Protein AF-A0A6G1SKR4-F1 (afdb_monomer)

Solvent-accessible surface area (backbone atoms only — not comparable to full-atom values): 5743 Å² total; per-residue (Å²): 99,48,57,57,45,53,41,77,58,96,70,36,68,39,66,51,33,32,44,69,48,50,49,54,34,37,78,68,71,41,38,45,83,70,52,74,82,45,80,43,76,30,70,92,62,20,28,44,36,30,32,27,35,30,46,77,93,18,70,34,86,69,46,60,29,48,42,80,46,53,73,67,55,56,52,50,50,52,52,50,32,53,74,76,29,65,102,38,78,29,76,48,70,44,87,89,42,76,51,71,49,120

Nearest PDB structures (foldseek):
  9ftw-assembly1_A  TM=9.542E-01  e=2.934E-08  Homo sapiens
  2c1w-assembly3_C  TM=7.463E-01  e=2.047E-05  Xenopus laevis
  2c1w-assembly2_B  TM=7.516E-01  e=5.704E-05  Xenopus laevis
  7dtr-assembly1_A-2  TM=3.905E-01  e=2.267E+00  Pseudomonas aeruginosa
  7elm-assembly1_U  TM=3.165E-01  e=2.689E+00  Pseudomonas aeruginosa

Foldseek 3Di:
DQACAWDQDPLAIGHNQEVVVVVVQVVVVQKAWPAWDDWAQQDQQAIWTWGWIGGNNRTDGTDIYGDNHDPVRVVVVVVCCCVVPPVDWAWDAGNNDIDTDD

InterPro domains:
  IPR018998 EndoU ribonuclease, C-terminal [PF09412] (1-102)
  IPR018998 EndoU ribonuclease, C-terminal [PS51959] (1-102)
  IPR018998 EndoU ri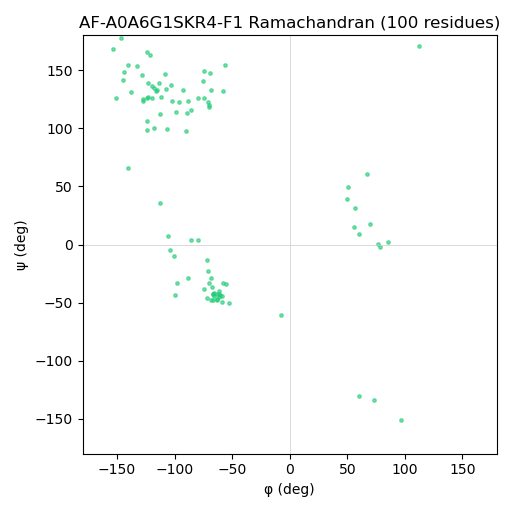bonuclease, C-terminal [cd21159] (1-102)
  IPR037227 Endoribonuclease EndoU-like [SSF142877] (1-102)
  IPR039787 Poly(U)-specific endoribonucle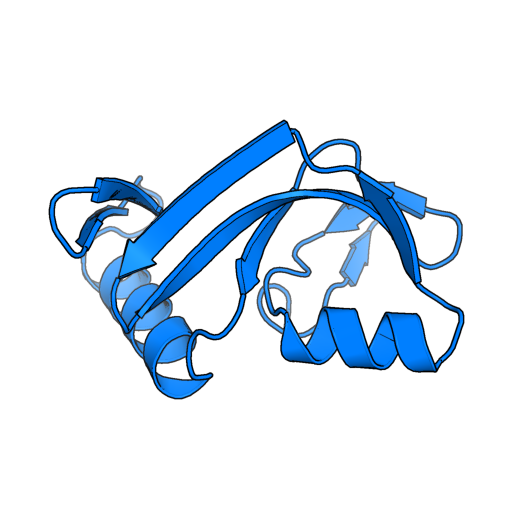ase [PTHR12439] (1-101)

Mean predicted aligned error: 4.23 Å

Structure (mmCIF, N/CA/C/O backbone):
data_AF-A0A6G1SKR4-F1
#
_entry.id   AF-A0A6G1SKR4-F1
#
loop_
_atom_site.group_PDB
_atom_site.id
_atom_site.type_symbol
_atom_site.label_atom_id
_atom_site.label_alt_id
_atom_site.label_comp_id
_atom_site.label_asym_id
_atom_site.label_entity_id
_atom_site.label_seq_id
_atom_site.pdbx_PDB_ins_code
_atom_site.Cartn_x
_atom_site.Cartn_y
_atom_site.Cartn_z
_atom_site.occupancy
_atom_site.B_iso_or_equiv
_atom_site.auth_seq_id
_atom_site.auth_comp_id
_atom_site.auth_asym_id
_atom_site.auth_atom_id
_atom_site.pdbx_PDB_model_num
ATOM 1 N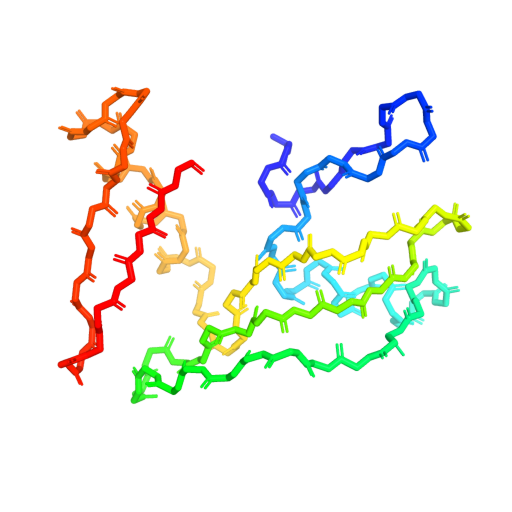 N . GLU A 1 1 ? -9.627 -7.920 -9.899 1.00 58.09 1 GLU A N 1
ATOM 2 C CA . GLU A 1 1 ? -8.217 -7.969 -10.328 1.00 58.09 1 GLU A CA 1
ATOM 3 C C . GLU A 1 1 ? -7.470 -6.770 -9.764 1.00 58.09 1 GLU A C 1
ATOM 5 O O . GLU A 1 1 ? -6.839 -6.953 -8.733 1.00 58.09 1 GLU A O 1
ATOM 10 N N . HIS A 1 2 ? -7.725 -5.565 -10.280 1.00 63.56 2 HIS A N 1
ATOM 11 C CA . HIS A 1 2 ? -7.345 -4.237 -9.768 1.00 63.56 2 HIS A CA 1
ATOM 12 C C . HIS A 1 2 ? -6.694 -4.123 -8.367 1.00 63.56 2 HIS A C 1
ATOM 14 O O . HIS A 1 2 ? -5.581 -3.621 -8.252 1.00 63.56 2 HIS A O 1
ATOM 20 N N . VAL A 1 3 ? -7.364 -4.546 -7.284 1.00 67.81 3 VAL A N 1
ATOM 21 C CA . VAL A 1 3 ? -6.853 -4.369 -5.907 1.00 67.81 3 VAL A CA 1
ATOM 22 C C . VAL A 1 3 ? -5.666 -5.295 -5.594 1.00 67.81 3 VAL A C 1
ATOM 24 O O . VAL A 1 3 ? -4.651 -4.842 -5.060 1.00 67.81 3 VAL A O 1
ATOM 27 N N . PHE A 1 4 ? -5.773 -6.578 -5.952 1.00 65.56 4 PHE A N 1
ATOM 28 C CA . PHE A 1 4 ? -4.807 -7.620 -5.576 1.00 65.56 4 PHE A CA 1
ATOM 29 C C . PHE A 1 4 ? -3.780 -7.922 -6.669 1.00 65.56 4 PHE A C 1
ATOM 31 O O . PHE A 1 4 ? -2.634 -8.234 -6.365 1.00 65.56 4 PHE A O 1
ATOM 38 N N . LEU A 1 5 ? -4.187 -7.812 -7.930 1.00 67.75 5 LEU A N 1
ATOM 39 C CA . LEU A 1 5 ? -3.363 -8.019 -9.113 1.00 67.75 5 LEU A CA 1
ATOM 40 C C . LEU A 1 5 ? -3.351 -6.669 -9.828 1.00 67.75 5 LEU A C 1
ATOM 42 O O . LEU A 1 5 ? -4.353 -6.266 -10.416 1.00 67.75 5 LEU A O 1
ATOM 46 N N . GLY A 1 6 ? -2.271 -5.907 -9.643 1.00 72.50 6 GLY A N 1
ATOM 47 C CA . GLY A 1 6 ? -2.141 -4.578 -10.239 1.00 72.50 6 GLY A CA 1
ATOM 48 C C . GLY A 1 6 ? -2.302 -4.616 -11.761 1.00 72.50 6 GLY A C 1
ATOM 49 O O . GLY A 1 6 ? -2.022 -5.626 -12.399 1.00 72.50 6 GLY A O 1
ATOM 50 N N . GLU A 1 7 ? -2.728 -3.504 -12.353 1.00 81.75 7 GLU A N 1
ATOM 51 C CA . GLU A 1 7 ? -2.943 -3.373 -13.797 1.00 81.75 7 GLU A CA 1
ATOM 52 C C . GLU A 1 7 ? -2.108 -2.213 -14.348 1.00 81.75 7 GLU A C 1
ATOM 54 O O . GLU A 1 7 ? -2.062 -1.141 -13.748 1.00 81.75 7 GLU A O 1
ATOM 59 N N . LEU A 1 8 ? -1.493 -2.378 -15.521 1.00 77.81 8 LEU A N 1
ATOM 60 C CA . LEU A 1 8 ? -0.915 -1.257 -16.266 1.00 77.81 8 LEU A CA 1
ATOM 61 C C . LEU A 1 8 ? -1.977 -0.673 -17.198 1.00 77.81 8 LEU A C 1
ATOM 63 O O . LEU A 1 8 ? -2.390 -1.309 -18.167 1.00 77.81 8 LEU A O 1
ATOM 67 N N . LYS A 1 9 ? -2.409 0.561 -16.936 1.00 76.81 9 LYS A N 1
ATOM 68 C CA . LYS A 1 9 ? -3.326 1.299 -17.813 1.00 76.81 9 LYS A CA 1
ATOM 69 C C . LYS A 1 9 ? -2.586 2.473 -18.425 1.00 76.81 9 LYS A C 1
ATOM 71 O O . LYS A 1 9 ? -2.234 3.412 -17.729 1.00 76.81 9 LYS A O 1
ATOM 76 N N . ARG A 1 10 ? -2.367 2.422 -19.745 1.00 78.12 10 ARG A N 1
ATOM 77 C CA . ARG A 1 10 ? -1.688 3.484 -20.520 1.00 78.12 10 ARG A CA 1
ATOM 78 C C . ARG A 1 10 ? -0.280 3.831 -20.006 1.00 78.12 10 ARG A C 1
ATOM 80 O O . ARG A 1 10 ? 0.152 4.968 -20.133 1.00 78.12 10 ARG A O 1
ATOM 87 N N . GLY A 1 11 ? 0.426 2.846 -19.450 1.00 75.75 11 GLY A N 1
ATOM 88 C CA . GLY A 1 11 ? 1.757 3.045 -18.876 1.00 75.75 11 GLY A CA 1
ATOM 89 C C . GLY A 1 11 ? 1.755 3.525 -17.425 1.00 75.75 11 GLY A C 1
ATOM 90 O O . GLY A 1 11 ? 2.838 3.689 -16.878 1.00 75.75 11 GLY A O 1
ATOM 91 N N . ASP A 1 12 ? 0.587 3.681 -16.790 1.00 78.00 12 ASP A N 1
ATOM 92 C CA . ASP A 1 12 ? 0.457 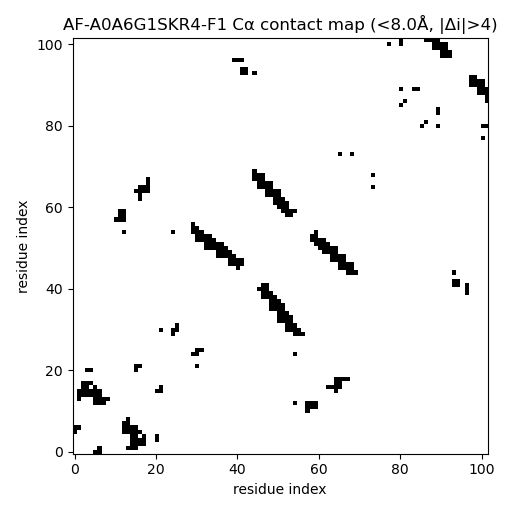3.966 -15.360 1.00 78.00 12 ASP A CA 1
ATOM 93 C C . ASP A 1 12 ? 0.043 2.715 -14.578 1.00 78.00 12 ASP A C 1
ATOM 95 O O . ASP A 1 12 ? -0.876 1.984 -14.964 1.00 78.00 12 ASP A O 1
ATOM 99 N N . VAL A 1 13 ? 0.680 2.502 -13.426 1.00 80.88 13 VAL A N 1
ATOM 100 C CA . VAL A 1 13 ? 0.291 1.452 -12.478 1.00 80.88 13 VAL A CA 1
ATOM 101 C C . VAL A 1 13 ? -1.039 1.813 -11.806 1.00 80.88 13 VAL A C 1
ATOM 103 O O . VAL A 1 13 ? -1.159 2.820 -11.099 1.00 80.88 13 VAL A O 1
ATOM 106 N N . SER A 1 14 ? -2.039 0.959 -11.973 1.00 80.00 14 SER A N 1
ATOM 107 C CA . SER A 1 14 ? -3.382 1.053 -11.409 1.00 80.00 14 SER A CA 1
ATOM 108 C C . SER A 1 14 ? -3.585 -0.063 -10.380 1.00 80.00 14 SER A C 1
ATOM 110 O O . SER A 1 14 ? -3.343 -1.229 -10.684 1.00 80.00 14 SER A O 1
ATOM 112 N N . GLY A 1 15 ? -4.008 0.284 -9.162 1.00 82.31 15 GLY A N 1
ATOM 113 C CA . GLY A 1 15 ? -4.121 -0.680 -8.066 1.00 82.31 15 GLY A CA 1
ATOM 114 C C . GLY A 1 15 ? -2.767 -1.112 -7.484 1.00 82.31 15 GLY A C 1
ATOM 115 O O . GLY A 1 15 ? -1.905 -0.262 -7.247 1.00 82.31 15 GLY A O 1
ATOM 116 N N . LEU A 1 16 ? -2.580 -2.426 -7.288 1.00 84.56 16 LEU A N 1
ATOM 117 C CA . LEU A 1 16 ? -1.398 -3.048 -6.657 1.00 84.56 16 LEU A CA 1
ATOM 118 C C . LEU A 1 16 ? -1.278 -2.696 -5.162 1.00 84.56 16 LEU A C 1
ATOM 120 O O . LEU A 1 16 ? -0.311 -2.080 -4.719 1.00 84.56 16 LEU A O 1
ATOM 124 N N . HIS A 1 17 ? -2.281 -3.072 -4.371 1.00 88.94 17 HIS A N 1
ATOM 125 C CA . HIS A 1 17 ? -2.340 -2.766 -2.933 1.00 88.94 17 HIS A CA 1
ATOM 126 C C . HIS A 1 17 ? -2.021 -3.963 -2.027 1.00 88.94 17 HIS A C 1
ATOM 128 O O . HIS A 1 17 ? -1.927 -3.795 -0.814 1.00 88.94 17 HIS A O 1
ATOM 134 N N . SER A 1 18 ? -1.817 -5.149 -2.605 1.00 92.25 18 SER A N 1
ATOM 135 C CA . SER A 1 18 ? -1.469 -6.360 -1.862 1.00 92.25 18 SER A CA 1
ATOM 136 C C . SER A 1 18 ? 0.040 -6.491 -1.683 1.00 92.25 18 SER A C 1
ATOM 138 O O . SER A 1 18 ? 0.781 -6.559 -2.669 1.00 92.25 18 SER A O 1
ATOM 140 N N . TRP A 1 19 ? 0.509 -6.592 -0.437 1.00 93.06 19 TRP A N 1
ATOM 141 C CA . TRP A 1 19 ? 1.936 -6.793 -0.170 1.00 93.06 19 TRP A CA 1
ATOM 142 C C . TRP A 1 19 ? 2.457 -8.156 -0.608 1.00 93.06 19 TRP A C 1
ATOM 144 O O . TRP A 1 19 ? 3.628 -8.264 -0.954 1.00 93.06 19 TRP A O 1
ATOM 154 N N . LEU A 1 20 ? 1.612 -9.191 -0.623 1.00 93.31 20 LEU A N 1
ATOM 155 C CA . LEU A 1 20 ? 2.014 -10.509 -1.113 1.00 93.31 20 LEU A CA 1
ATOM 156 C C . LEU A 1 20 ? 2.316 -10.461 -2.608 1.00 93.31 20 LEU A C 1
ATOM 158 O O . LEU A 1 20 ? 3.329 -10.997 -3.056 1.00 93.31 20 LEU A O 1
ATOM 162 N N . TYR A 1 21 ? 1.456 -9.789 -3.377 1.00 92.56 21 TYR A N 1
ATOM 163 C CA . TYR A 1 21 ? 1.706 -9.592 -4.799 1.00 92.56 21 TYR A CA 1
ATOM 164 C C . TYR A 1 21 ? 2.916 -8.684 -5.024 1.00 92.56 21 TYR A C 1
ATOM 166 O O . TYR A 1 21 ? 3.774 -9.013 -5.835 1.00 92.56 21 TYR A O 1
ATOM 174 N N . TYR A 1 22 ? 3.040 -7.602 -4.249 1.00 94.44 22 TYR A N 1
ATOM 175 C CA . TYR A 1 22 ? 4.225 -6.744 -4.267 1.00 94.44 22 TYR A CA 1
ATOM 176 C C . TYR A 1 22 ? 5.517 -7.552 -4.059 1.00 94.44 22 TYR A C 1
ATOM 178 O O . TYR A 1 22 ? 6.434 -7.446 -4.869 1.00 94.44 22 TYR A O 1
ATOM 186 N N . ASN A 1 23 ? 5.567 -8.398 -3.022 1.00 94.88 23 ASN A N 1
ATOM 187 C CA . ASN A 1 23 ? 6.725 -9.239 -2.711 1.00 94.88 23 ASN A CA 1
ATOM 188 C C . ASN A 1 23 ? 7.051 -10.201 -3.859 1.00 94.88 23 ASN A C 1
ATOM 190 O O . ASN A 1 23 ? 8.201 -10.322 -4.262 1.00 94.88 23 ASN A O 1
ATOM 194 N N . ARG A 1 24 ? 6.035 -10.840 -4.445 1.00 94.88 24 ARG A N 1
ATOM 195 C CA . ARG A 1 24 ? 6.227 -11.736 -5.592 1.00 94.88 24 ARG A CA 1
ATOM 196 C C . ARG A 1 24 ? 6.812 -11.012 -6.810 1.00 94.88 24 ARG A C 1
ATOM 198 O O . ARG A 1 24 ? 7.633 -11.580 -7.527 1.00 94.88 24 ARG A O 1
ATOM 205 N N . GLU A 1 25 ? 6.369 -9.787 -7.080 1.00 95.12 25 GLU A N 1
ATOM 206 C CA . GLU A 1 25 ? 6.899 -8.981 -8.185 1.00 95.12 25 GLU A CA 1
ATOM 207 C C . GLU A 1 25 ? 8.334 -8.507 -7.917 1.00 95.12 25 GLU A C 1
ATOM 209 O O . GLU A 1 25 ? 9.135 -8.428 -8.850 1.00 95.12 25 GLU A O 1
ATOM 214 N N . GLU A 1 26 ? 8.675 -8.245 -6.654 1.00 95.12 26 GLU A N 1
ATOM 215 C CA . GLU A 1 26 ? 10.033 -7.913 -6.206 1.00 95.12 26 GLU A CA 1
ATOM 216 C C . GLU A 1 26 ? 10.980 -9.109 -6.328 1.00 95.12 26 GLU A C 1
ATOM 218 O O . GLU A 1 26 ? 12.030 -8.992 -6.956 1.00 95.12 26 GLU A O 1
ATOM 223 N N . GLU A 1 27 ? 10.569 -10.290 -5.862 1.00 96.56 27 GLU A N 1
ATOM 224 C CA . GLU A 1 27 ? 11.311 -11.548 -6.036 1.00 96.56 27 GLU A CA 1
ATOM 225 C C . GLU A 1 27 ? 11.557 -11.882 -7.513 1.00 96.56 27 GLU A C 1
ATOM 227 O O . GLU A 1 27 ? 12.585 -12.454 -7.873 1.00 96.56 27 GLU A O 1
ATOM 232 N N . ALA A 1 28 ? 10.625 -11.505 -8.388 1.00 96.50 28 ALA A N 1
ATOM 233 C CA 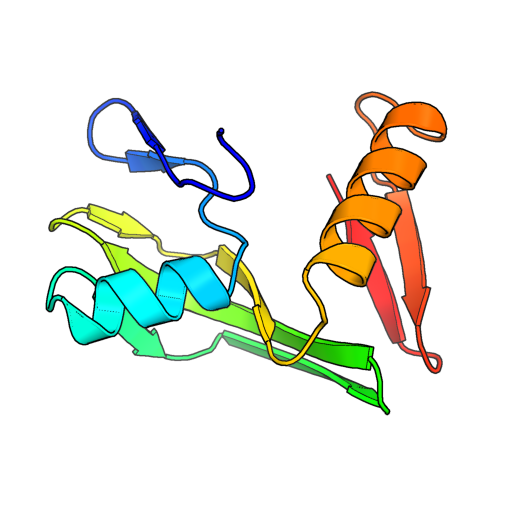. ALA A 1 28 ? 10.745 -11.715 -9.822 1.00 96.50 28 ALA A CA 1
ATOM 234 C C . ALA A 1 28 ? 11.524 -10.607 -10.558 1.00 96.50 28 ALA A C 1
ATOM 236 O O . ALA A 1 28 ? 11.599 -10.643 -11.789 1.00 96.50 28 ALA A O 1
ATOM 237 N N . GLY A 1 29 ? 12.072 -9.622 -9.838 1.00 96.31 29 GLY A N 1
ATOM 238 C CA . GLY A 1 29 ? 12.866 -8.524 -10.395 1.00 96.31 29 GLY A CA 1
ATOM 239 C C . GLY A 1 29 ? 12.065 -7.513 -11.219 1.00 96.31 29 GLY A C 1
ATOM 240 O O . GLY A 1 29 ? 12.646 -6.785 -12.018 1.00 96.31 29 GLY A O 1
ATOM 241 N N . ARG A 1 30 ? 10.735 -7.481 -11.067 1.00 95.62 30 ARG A N 1
ATOM 242 C CA . ARG A 1 30 ? 9.832 -6.567 -11.794 1.00 95.62 30 ARG A CA 1
ATOM 243 C C . ARG A 1 30 ? 9.393 -5.363 -10.968 1.00 95.62 30 ARG A C 1
ATOM 245 O O . ARG A 1 30 ? 8.762 -4.461 -11.516 1.00 95.62 30 ARG A O 1
ATOM 252 N N . MET A 1 31 ? 9.685 -5.373 -9.672 1.00 95.50 31 MET A N 1
ATOM 253 C CA . MET A 1 31 ? 9.382 -4.305 -8.727 1.00 95.50 31 MET A CA 1
ATOM 254 C C . MET A 1 31 ? 10.683 -3.702 -8.199 1.00 95.50 31 MET A C 1
ATOM 256 O O . MET A 1 31 ? 11.577 -4.426 -7.769 1.00 95.50 31 MET A O 1
ATOM 260 N N . ASP A 1 32 ? 10.762 -2.378 -8.191 1.00 96.00 32 ASP A N 1
ATOM 261 C CA . ASP A 1 32 ? 11.890 -1.614 -7.669 1.00 96.00 32 ASP A CA 1
ATOM 262 C C . ASP A 1 32 ? 11.387 -0.631 -6.605 1.00 96.00 32 ASP A C 1
ATOM 264 O O . ASP A 1 32 ? 10.730 0.380 -6.890 1.00 96.00 32 ASP A O 1
ATOM 268 N N . TYR A 1 33 ? 11.671 -0.956 -5.346 1.00 95.44 33 TYR A N 1
ATOM 269 C CA . TYR A 1 33 ? 11.290 -0.153 -4.194 1.00 95.44 33 TYR A CA 1
ATOM 270 C C . TYR A 1 33 ? 12.106 1.144 -4.102 1.00 95.44 33 TYR A C 1
ATOM 272 O O . TYR A 1 33 ? 13.325 1.139 -3.941 1.00 95.44 33 TYR A O 1
ATOM 280 N N . LYS A 1 34 ? 11.417 2.292 -4.092 1.00 96.00 34 LYS A N 1
ATOM 281 C CA . LYS A 1 34 ? 12.037 3.630 -4.041 1.00 96.00 34 LYS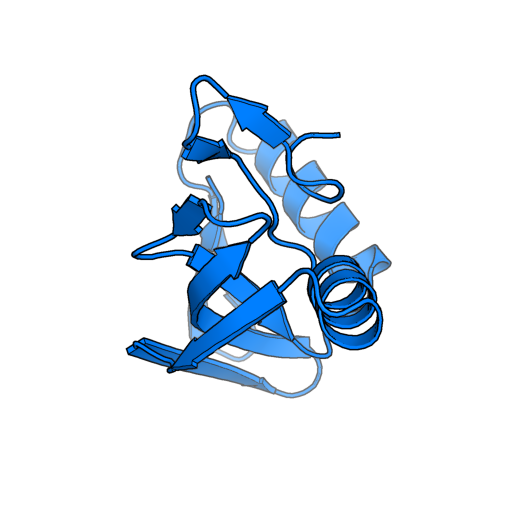 A CA 1
ATOM 282 C C . LYS A 1 34 ? 11.924 4.322 -2.679 1.00 96.00 34 LYS A C 1
ATOM 284 O O . LYS A 1 34 ? 12.273 5.498 -2.563 1.00 96.00 34 LYS A O 1
ATOM 289 N N . GLY A 1 35 ? 11.433 3.633 -1.649 1.00 95.06 35 GLY A N 1
ATOM 290 C CA . GLY A 1 35 ? 11.304 4.173 -0.292 1.00 95.06 35 GLY A CA 1
ATOM 291 C C . GLY A 1 35 ? 9.863 4.378 0.185 1.00 95.06 35 GLY A C 1
ATOM 292 O O . GLY A 1 35 ? 8.895 4.302 -0.577 1.00 95.06 35 GLY A O 1
ATOM 293 N N . TRP A 1 36 ? 9.719 4.680 1.479 1.00 94.94 36 TRP A N 1
ATOM 294 C CA . TRP A 1 36 ? 8.436 4.942 2.132 1.00 94.94 36 TRP A CA 1
ATOM 295 C C . TRP A 1 36 ? 8.267 6.428 2.471 1.00 94.94 36 TRP A C 1
ATOM 297 O O . TRP A 1 36 ? 9.220 7.139 2.777 1.00 94.94 36 TRP A O 1
ATOM 307 N N . ILE A 1 37 ? 7.024 6.899 2.398 1.00 96.19 37 ILE A N 1
ATOM 308 C CA . ILE A 1 37 ? 6.600 8.268 2.721 1.00 96.19 37 ILE A CA 1
ATOM 309 C C . ILE A 1 37 ? 5.995 8.316 4.123 1.00 96.19 37 ILE A C 1
ATOM 311 O O . ILE A 1 37 ? 6.228 9.253 4.881 1.00 96.19 37 ILE A O 1
ATOM 315 N N . LYS A 1 38 ? 5.159 7.327 4.457 1.00 95.38 38 LYS A N 1
ATOM 316 C CA . LYS A 1 38 ? 4.479 7.242 5.751 1.00 95.38 38 LYS A CA 1
ATOM 317 C C . LYS A 1 38 ? 4.347 5.787 6.180 1.00 95.38 38 LYS A C 1
ATOM 319 O O . LYS A 1 38 ? 4.059 4.927 5.353 1.00 95.38 38 LYS A O 1
ATOM 324 N N . LYS A 1 39 ? 4.521 5.539 7.476 1.00 95.31 39 LYS A N 1
ATOM 325 C CA . LYS A 1 39 ? 4.348 4.237 8.118 1.00 95.31 39 LYS A CA 1
ATOM 326 C C . LYS A 1 39 ? 3.343 4.372 9.254 1.00 95.31 39 LYS A C 1
ATOM 328 O O . LYS A 1 39 ? 3.509 5.237 10.110 1.00 95.31 39 LYS A O 1
ATOM 333 N N . LEU A 1 40 ? 2.304 3.545 9.240 1.00 95.25 40 LEU A N 1
ATOM 334 C CA . LEU A 1 40 ? 1.255 3.509 10.256 1.00 95.25 40 LEU A CA 1
ATOM 335 C C . LEU A 1 40 ? 1.161 2.088 10.831 1.00 95.25 40 LEU A C 1
ATOM 337 O O . LEU A 1 40 ? 0.567 1.222 10.189 1.00 95.25 40 LEU A O 1
ATOM 341 N N . PRO A 1 41 ? 1.778 1.813 11.993 1.00 95.25 41 PRO A N 1
ATOM 342 C CA . PRO A 1 41 ? 1.653 0.512 12.642 1.00 95.25 41 PRO A CA 1
ATOM 343 C C . PRO A 1 41 ? 0.223 0.316 13.156 1.00 95.25 41 PRO A C 1
ATOM 345 O O . PRO A 1 41 ? -0.321 1.203 13.807 1.00 95.25 41 PRO A O 1
ATOM 348 N N . LEU A 1 42 ? -0.372 -0.844 12.880 1.00 93.81 42 LEU A N 1
ATOM 349 C CA . LEU A 1 42 ? -1.739 -1.209 13.267 1.00 93.81 42 LEU A CA 1
ATOM 350 C C . LEU A 1 42 ? -1.731 -2.347 14.299 1.00 93.81 42 LEU A C 1
ATOM 352 O O . LEU A 1 42 ? -2.580 -3.230 14.261 1.00 93.81 42 LEU A O 1
ATOM 356 N N . GLY A 1 43 ? -0.742 -2.361 15.197 1.00 90.44 43 GLY A N 1
ATOM 357 C CA . GLY A 1 43 ? -0.576 -3.432 16.182 1.00 90.44 43 GLY A CA 1
ATOM 358 C C . GLY A 1 43 ? -0.375 -4.800 15.524 1.00 90.44 43 GLY A C 1
ATOM 359 O O . GLY A 1 43 ? 0.441 -4.946 14.615 1.00 90.44 43 GLY A O 1
ATOM 360 N N . GLU A 1 44 ? -1.139 -5.792 15.977 1.00 88.25 44 GLU A N 1
ATOM 361 C CA . GLU A 1 44 ? -1.090 -7.169 15.461 1.00 88.25 44 GLU A CA 1
ATOM 362 C C . GLU A 1 44 ? -1.703 -7.308 14.059 1.00 88.25 44 GLU A C 1
ATOM 364 O O . GLU A 1 44 ? -1.465 -8.297 13.376 1.00 88.25 44 GLU A O 1
ATOM 369 N N . SER A 1 45 ? -2.438 -6.294 13.588 1.00 88.81 45 SER A N 1
ATOM 370 C CA . SER A 1 45 ? -3.065 -6.285 12.257 1.00 88.81 45 SER A CA 1
ATOM 371 C C . SER A 1 45 ? -2.089 -5.928 11.122 1.00 88.81 45 SER A C 1
ATOM 373 O O . SER A 1 45 ? -2.498 -5.779 9.971 1.00 88.81 45 SER A O 1
ATOM 375 N N . GLY A 1 46 ? -0.802 -5.745 11.432 1.00 93.94 46 GLY A N 1
ATOM 376 C CA . GLY A 1 46 ? 0.240 -5.382 10.474 1.00 93.94 46 GLY A CA 1
ATOM 377 C C . GLY A 1 46 ? 0.533 -3.880 10.440 1.00 93.94 46 GLY A C 1
ATOM 378 O O . GLY A 1 46 ? 0.447 -3.168 11.440 1.00 93.94 46 GLY A O 1
ATOM 379 N N . THR A 1 47 ? 0.967 -3.376 9.288 1.00 95.50 47 THR A N 1
ATOM 380 C CA . THR A 1 47 ? 1.358 -1.971 9.100 1.00 95.50 47 THR A CA 1
ATOM 381 C C . THR A 1 47 ? 0.825 -1.442 7.780 1.00 95.50 47 THR A C 1
ATOM 383 O O . THR A 1 47 ? 1.061 -2.040 6.739 1.00 95.50 47 THR A O 1
ATOM 386 N N . LEU A 1 48 ? 0.189 -0.274 7.787 1.00 95.38 48 LEU A N 1
ATOM 387 C CA . LEU A 1 48 ? -0.160 0.437 6.562 1.00 95.38 48 LEU A CA 1
ATOM 388 C C . LEU A 1 48 ? 1.029 1.304 6.119 1.00 95.38 48 LEU A C 1
ATOM 390 O O . LEU A 1 48 ? 1.440 2.235 6.824 1.00 95.38 48 LEU A O 1
ATOM 394 N N . LEU A 1 49 ? 1.601 0.994 4.957 1.00 95.88 49 LEU A N 1
ATOM 395 C CA . LEU A 1 49 ? 2.719 1.729 4.370 1.00 95.88 49 LEU A CA 1
ATOM 396 C C . LEU A 1 49 ? 2.260 2.551 3.178 1.00 95.88 49 LEU A C 1
ATOM 398 O O . LEU A 1 49 ? 1.598 2.046 2.280 1.00 95.88 49 LEU A O 1
ATOM 402 N N . LYS A 1 50 ? 2.693 3.811 3.144 1.00 95.62 50 LYS A N 1
ATOM 403 C CA . LYS A 1 50 ? 2.639 4.661 1.960 1.00 95.62 50 LYS A CA 1
ATOM 404 C C . LYS A 1 50 ? 4.016 4.650 1.309 1.00 95.62 50 LYS A C 1
ATOM 406 O O . LYS A 1 50 ? 4.961 5.155 1.914 1.00 95.62 50 LYS A O 1
ATOM 411 N N . VAL A 1 51 ? 4.136 4.096 0.112 1.00 95.69 51 VAL A N 1
ATOM 412 C CA . VAL A 1 51 ? 5.413 3.819 -0.562 1.00 95.69 51 VAL A CA 1
ATOM 413 C C . VAL A 1 51 ? 5.502 4.461 -1.940 1.00 95.69 51 VAL A C 1
ATOM 415 O O . VAL A 1 51 ? 4.499 4.909 -2.506 1.00 95.69 51 VAL A O 1
ATOM 418 N N . ARG A 1 52 ? 6.725 4.493 -2.466 1.00 95.75 52 ARG A N 1
ATOM 419 C CA . ARG A 1 52 ? 7.052 4.801 -3.857 1.00 95.75 52 ARG A CA 1
ATOM 420 C C . ARG A 1 52 ? 7.765 3.602 -4.459 1.00 95.75 52 ARG A C 1
ATOM 422 O O . ARG A 1 52 ? 8.653 3.046 -3.815 1.00 95.75 52 ARG A O 1
ATOM 429 N N . PHE A 1 53 ? 7.408 3.236 -5.679 1.00 95.06 53 PHE A N 1
ATOM 430 C CA . PHE A 1 53 ? 8.059 2.139 -6.389 1.00 95.06 53 PHE A CA 1
ATOM 431 C C . PHE A 1 53 ? 7.961 2.327 -7.900 1.00 95.06 53 PHE A C 1
ATOM 433 O O . PHE A 1 53 ? 7.208 3.173 -8.393 1.00 95.06 53 PHE A O 1
ATOM 440 N N . GLU A 1 54 ? 8.723 1.526 -8.623 1.00 95.00 54 GLU A N 1
ATOM 441 C CA . GLU A 1 54 ? 8.591 1.318 -10.058 1.00 95.00 54 GLU A CA 1
ATOM 442 C C . GLU A 1 54 ? 8.213 -0.146 -10.296 1.00 95.00 54 GLU A C 1
ATOM 444 O O . GLU A 1 54 ? 8.790 -1.039 -9.682 1.00 95.00 54 GLU A O 1
ATOM 449 N N . TRP A 1 55 ? 7.198 -0.394 -11.119 1.00 94.06 55 TRP A N 1
ATOM 450 C CA . TRP A 1 55 ? 6.757 -1.741 -11.479 1.00 94.06 55 TRP A CA 1
ATOM 451 C C . TRP A 1 55 ? 6.698 -1.839 -12.995 1.00 94.06 55 TRP A C 1
ATOM 453 O O . TRP A 1 55 ? 6.004 -1.036 -13.618 1.00 94.06 55 TRP A O 1
ATOM 463 N N . LEU A 1 56 ? 7.420 -2.799 -13.586 1.00 92.62 56 LEU A N 1
ATOM 464 C CA . LEU A 1 56 ? 7.507 -2.966 -15.045 1.00 92.62 56 LEU A CA 1
ATOM 465 C C . LEU A 1 56 ? 7.874 -1.650 -15.768 1.00 92.62 56 LEU A C 1
ATOM 467 O O . LEU A 1 56 ? 7.172 -1.224 -16.684 1.00 92.62 56 LEU A O 1
ATOM 471 N N . ASP A 1 57 ? 8.923 -0.969 -15.293 1.00 90.81 57 ASP A N 1
ATOM 472 C CA . ASP A 1 57 ? 9.399 0.339 -15.785 1.00 90.81 57 ASP A CA 1
ATOM 473 C C . ASP A 1 57 ? 8.375 1.494 -15.674 1.00 90.81 57 ASP A C 1
ATOM 475 O O . ASP A 1 57 ? 8.594 2.601 -16.174 1.00 90.81 57 ASP A O 1
ATOM 479 N N . SER A 1 58 ? 7.249 1.273 -14.985 1.00 92.88 58 SER A N 1
ATOM 480 C CA . SER A 1 58 ? 6.228 2.286 -14.718 1.00 92.88 58 SER A CA 1
ATOM 481 C C . SER A 1 58 ? 6.322 2.806 -13.288 1.00 92.88 58 SER A C 1
ATOM 483 O O . SER A 1 58 ? 6.235 2.064 -12.305 1.00 92.88 58 SER A O 1
ATOM 485 N N . LYS A 1 59 ? 6.474 4.125 -13.155 1.00 91.69 59 LYS A N 1
ATOM 486 C CA . LYS A 1 59 ? 6.636 4.791 -11.860 1.00 91.69 59 LYS A CA 1
ATOM 487 C C . LYS A 1 59 ? 5.297 4.959 -11.155 1.00 91.69 59 LYS A C 1
ATOM 489 O O . LYS A 1 59 ? 4.397 5.632 -11.653 1.00 91.69 59 LYS A O 1
ATOM 494 N N . LYS A 1 60 ? 5.211 4.476 -9.915 1.00 90.19 60 LYS A N 1
ATOM 495 C CA . LYS A 1 60 ? 4.111 4.758 -8.989 1.00 90.19 60 LYS A CA 1
ATOM 496 C C . LYS A 1 60 ? 4.600 5.723 -7.896 1.00 90.19 60 LYS A C 1
ATOM 498 O O . LYS A 1 60 ? 5.228 5.300 -6.921 1.00 90.19 60 LYS A O 1
ATOM 503 N N . PRO A 1 61 ? 4.319 7.038 -8.013 1.00 89.50 61 PRO A N 1
ATOM 504 C CA . PRO A 1 61 ? 4.878 8.046 -7.107 1.00 89.50 61 PRO A CA 1
ATOM 505 C C . PR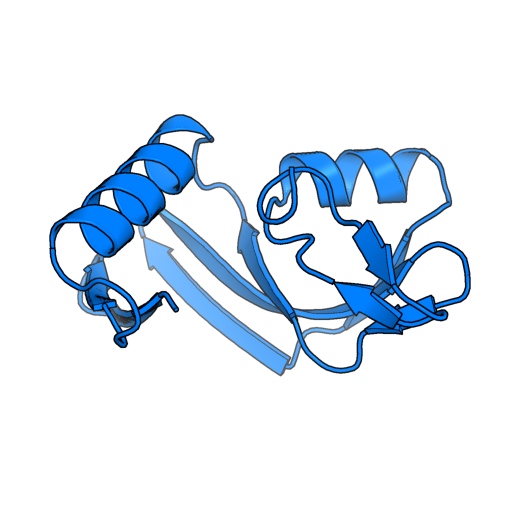O A 1 61 ? 4.302 7.983 -5.690 1.00 89.50 61 PRO A C 1
ATOM 507 O O . PRO A 1 61 ? 4.919 8.496 -4.755 1.00 89.50 61 PRO A O 1
ATOM 510 N N . VAL A 1 62 ? 3.105 7.411 -5.538 1.00 92.44 62 VAL A N 1
ATOM 511 C CA . VAL A 1 62 ? 2.426 7.195 -4.263 1.00 92.44 62 VAL A CA 1
ATOM 512 C C . VAL A 1 62 ? 1.543 5.959 -4.381 1.00 92.44 62 VAL A C 1
ATOM 514 O O . VAL A 1 62 ? 0.667 5.907 -5.244 1.00 92.44 62 VAL A O 1
ATOM 517 N N . ASN A 1 63 ? 1.722 5.015 -3.465 1.00 93.12 63 ASN A N 1
ATOM 518 C CA . ASN A 1 63 ? 0.795 3.915 -3.243 1.00 93.12 63 ASN A CA 1
ATOM 519 C C . ASN A 1 63 ? 0.650 3.621 -1.753 1.00 93.12 63 ASN A C 1
ATOM 521 O O . ASN A 1 63 ? 1.580 3.894 -0.995 1.00 93.12 63 ASN A O 1
ATOM 525 N N . SER A 1 64 ? -0.475 3.044 -1.345 1.00 93.25 64 SER A N 1
ATOM 526 C CA . SER A 1 64 ? -0.661 2.534 0.015 1.00 93.25 64 SER A CA 1
ATOM 527 C C . SER A 1 64 ? -0.905 1.031 -0.029 1.00 93.25 64 SER A C 1
ATOM 529 O O . SER A 1 64 ? -1.706 0.586 -0.840 1.00 93.25 64 SER A O 1
ATOM 531 N N . LEU A 1 65 ? -0.254 0.263 0.838 1.00 94.44 65 LEU A N 1
ATOM 532 C CA . LEU A 1 65 ? -0.515 -1.167 1.010 1.00 94.44 65 LEU A CA 1
ATOM 533 C C . LEU A 1 65 ? -0.378 -1.565 2.478 1.00 94.44 65 LEU A C 1
ATOM 535 O O . LEU A 1 65 ? 0.415 -0.976 3.221 1.00 94.44 65 LEU A O 1
ATOM 539 N N . PHE A 1 66 ? -1.152 -2.560 2.895 1.00 94.94 66 PHE A N 1
ATOM 540 C CA . PHE A 1 66 ? -0.929 -3.224 4.174 1.00 94.94 66 PHE A CA 1
ATOM 541 C C . PHE A 1 66 ? 0.273 -4.148 4.049 1.00 94.94 66 PHE A C 1
ATOM 543 O O . PHE A 1 66 ? 0.410 -4.797 3.030 1.00 94.94 66 PHE A O 1
ATOM 550 N N . VAL A 1 67 ? 1.12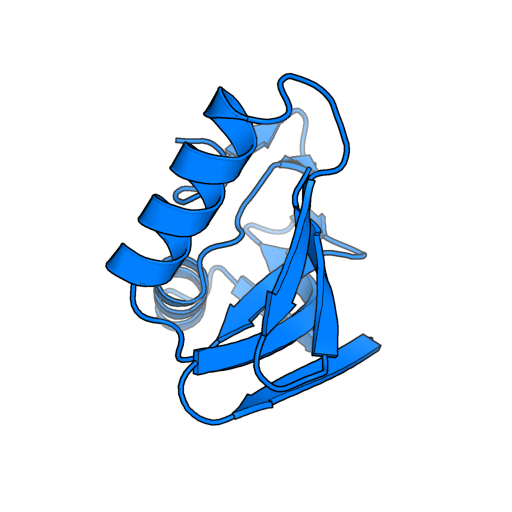6 -4.225 5.067 1.00 95.25 67 VAL A N 1
ATOM 551 C CA . VAL A 1 67 ? 2.256 -5.157 5.155 1.00 95.25 67 VAL A CA 1
ATOM 552 C C . VAL A 1 67 ? 2.107 -5.983 6.423 1.00 95.25 67 VAL A C 1
ATOM 554 O O . VAL A 1 67 ? 1.940 -5.426 7.512 1.00 95.25 67 VAL A O 1
ATOM 557 N N . GLY A 1 68 ? 2.162 -7.306 6.273 1.00 94.31 68 GLY A N 1
ATOM 558 C CA . GLY A 1 68 ? 1.966 -8.263 7.364 1.00 94.31 68 GLY A CA 1
ATOM 559 C C . GLY A 1 68 ? 0.502 -8.494 7.750 1.00 94.31 68 GLY A C 1
ATOM 560 O O . GLY A 1 68 ? 0.240 -9.332 8.605 1.00 94.31 68 GLY A O 1
ATOM 561 N N . ALA A 1 69 ? -0.447 -7.792 7.121 1.00 94.31 69 ALA A N 1
ATOM 562 C CA . ALA A 1 69 ? -1.863 -8.129 7.225 1.00 94.31 69 ALA A CA 1
ATOM 563 C C . ALA A 1 69 ? -2.143 -9.454 6.502 1.00 94.31 69 ALA A C 1
ATOM 565 O O . ALA A 1 69 ? -1.503 -9.767 5.492 1.00 94.31 69 ALA A O 1
ATOM 566 N N . SER A 1 70 ? -3.106 -10.227 7.005 1.00 94.25 70 SER A N 1
ATOM 567 C CA . SER A 1 70 ? -3.531 -11.447 6.324 1.00 94.25 70 SER A CA 1
ATOM 568 C C . SER A 1 70 ? -4.386 -11.108 5.089 1.00 94.25 70 SER A C 1
ATOM 570 O O . SER A 1 70 ? -5.110 -10.103 5.104 1.00 94.25 70 SER A O 1
ATOM 572 N N . PRO A 1 71 ? -4.360 -11.931 4.025 1.00 92.12 71 PRO A N 1
ATOM 573 C CA . PRO A 1 71 ? -5.221 -11.733 2.856 1.00 92.12 71 PRO A CA 1
ATOM 574 C C . PRO A 1 71 ? -6.709 -11.671 3.208 1.00 92.12 71 PRO A C 1
ATOM 576 O O . PRO A 1 71 ? -7.469 -10.926 2.592 1.00 92.12 71 PRO A O 1
ATOM 579 N N . GLU A 1 72 ? -7.132 -12.430 4.220 1.00 94.31 72 GLU A N 1
ATOM 580 C CA . GLU A 1 72 ? -8.509 -12.452 4.711 1.00 94.31 72 GLU A CA 1
ATOM 581 C C . GLU A 1 72 ? -8.891 -11.122 5.377 1.00 94.31 72 GLU A C 1
ATOM 583 O O . GLU A 1 72 ? -10.017 -10.648 5.206 1.00 94.31 72 GLU A O 1
ATOM 588 N N . LEU A 1 73 ? -7.962 -10.480 6.096 1.00 92.38 73 LEU A N 1
ATOM 589 C CA . LEU A 1 73 ? -8.187 -9.157 6.680 1.00 92.38 73 LEU A CA 1
ATOM 590 C C . LEU A 1 73 ? -8.345 -8.090 5.589 1.00 92.38 73 LEU A C 1
ATOM 592 O O . LEU A 1 73 ? -9.301 -7.317 5.627 1.00 92.38 73 LEU A O 1
ATOM 596 N N . GLU A 1 74 ? -7.455 -8.068 4.595 1.00 92.75 74 GLU A N 1
ATOM 597 C CA . GLU A 1 74 ? -7.565 -7.142 3.457 1.00 92.75 74 GLU A CA 1
ATOM 598 C C . GLU A 1 74 ? -8.894 -7.342 2.712 1.00 92.75 74 GLU A C 1
ATOM 600 O O . GLU A 1 74 ? -9.656 -6.393 2.515 1.00 92.75 74 GLU A O 1
ATOM 605 N N . MET A 1 75 ? -9.222 -8.591 2.370 1.00 92.50 75 MET A N 1
ATOM 606 C CA . MET A 1 75 ? -10.446 -8.939 1.646 1.00 92.50 75 MET A CA 1
ATOM 607 C C . MET A 1 75 ? -11.715 -8.570 2.422 1.00 92.50 75 MET A C 1
ATOM 609 O O . MET A 1 75 ? -12.662 -8.032 1.841 1.00 92.50 75 MET A O 1
ATOM 613 N N . SER A 1 76 ? -11.747 -8.835 3.731 1.00 93.94 76 SER A N 1
ATOM 614 C CA . SER A 1 76 ? -12.902 -8.512 4.577 1.00 93.94 76 SER A CA 1
ATOM 615 C C . SER A 1 76 ? -13.110 -7.004 4.712 1.00 93.94 76 SER A C 1
ATOM 617 O O . SER A 1 76 ? -14.241 -6.541 4.563 1.00 93.94 76 SER A O 1
ATOM 619 N N . LEU A 1 77 ? -12.039 -6.225 4.900 1.00 92.81 77 LEU A N 1
ATOM 620 C CA . LEU A 1 77 ? -12.111 -4.763 4.966 1.00 92.81 77 LEU A CA 1
ATOM 621 C C . LEU A 1 77 ? -12.594 -4.157 3.648 1.00 92.81 77 LEU A C 1
ATOM 623 O O . LEU A 1 77 ? -13.508 -3.332 3.656 1.00 92.81 77 LEU A O 1
ATOM 627 N N . TYR A 1 78 ? -12.031 -4.584 2.516 1.00 92.12 78 TYR A N 1
ATOM 628 C CA . TYR A 1 78 ? -12.448 -4.084 1.204 1.00 92.12 78 TYR A CA 1
ATOM 629 C C . TYR A 1 78 ? -13.906 -4.432 0.902 1.00 92.12 78 TYR A C 1
ATOM 631 O O . TYR A 1 78 ? -14.662 -3.564 0.467 1.00 92.12 78 TYR A O 1
ATOM 639 N N . THR A 1 79 ? -14.331 -5.659 1.208 1.00 93.50 79 THR A N 1
ATOM 640 C CA . THR A 1 79 ? -15.726 -6.090 1.026 1.00 93.50 79 THR A CA 1
ATOM 641 C C . THR A 1 79 ? -16.679 -5.282 1.904 1.00 93.50 79 THR A C 1
ATOM 643 O O . THR A 1 79 ? -17.693 -4.777 1.422 1.00 93.50 79 THR A O 1
ATOM 646 N N . LEU A 1 80 ? -16.353 -5.110 3.188 1.00 94.25 80 LEU A N 1
ATOM 647 C CA . LEU A 1 80 ? -17.170 -4.337 4.121 1.00 94.25 80 LEU A CA 1
ATOM 648 C C . LEU A 1 80 ? -17.299 -2.879 3.675 1.00 94.25 80 LEU A C 1
ATOM 650 O O . LEU A 1 80 ? -18.398 -2.324 3.692 1.00 94.25 80 LEU A O 1
ATOM 654 N N . CYS A 1 81 ? -16.197 -2.251 3.272 1.00 94.06 81 CYS A N 1
ATOM 655 C CA . CYS A 1 81 ? -16.197 -0.866 2.820 1.00 94.06 81 CYS A CA 1
ATOM 656 C C . CYS A 1 81 ? -16.985 -0.688 1.522 1.00 94.06 81 CYS A C 1
ATOM 658 O O . CYS A 1 81 ? -17.798 0.229 1.442 1.00 94.06 81 CYS A O 1
ATOM 660 N N . PHE A 1 82 ? -16.840 -1.608 0.568 1.00 92.31 82 PHE A N 1
ATOM 661 C CA . PHE A 1 82 ? -17.626 -1.606 -0.664 1.00 92.31 82 PHE A CA 1
ATOM 662 C C . PHE A 1 82 ? -19.136 -1.681 -0.391 1.00 92.31 82 PHE A C 1
ATOM 664 O O . PHE A 1 82 ? -19.910 -0.919 -0.964 1.00 92.31 82 PHE A O 1
ATOM 671 N N . LEU A 1 83 ? -19.561 -2.559 0.525 1.00 94.12 83 LEU A N 1
ATOM 672 C CA . LEU A 1 83 ? -20.979 -2.729 0.865 1.00 94.12 83 LEU A CA 1
ATOM 673 C C . LEU A 1 83 ? -21.540 -1.580 1.712 1.00 94.12 83 LEU A C 1
ATOM 675 O O . LEU A 1 83 ? -22.695 -1.195 1.551 1.00 94.12 83 LEU A O 1
ATOM 679 N N . SER A 1 84 ? -20.751 -1.052 2.648 1.00 94.12 84 SER A N 1
ATOM 680 C CA . SER A 1 84 ? -21.222 -0.052 3.615 1.00 94.12 84 SER A CA 1
ATOM 681 C C . SER A 1 84 ? -21.097 1.389 3.121 1.00 94.12 84 SER A C 1
ATOM 683 O O . SER A 1 84 ? -21.861 2.252 3.568 1.00 94.12 84 SER A O 1
ATOM 685 N N . ARG A 1 85 ? -20.130 1.677 2.246 1.00 92.94 85 ARG A N 1
ATOM 686 C CA . ARG A 1 85 ? -19.791 3.013 1.735 1.00 92.94 85 ARG A CA 1
ATOM 687 C C . ARG A 1 85 ? -19.460 2.933 0.236 1.00 92.94 85 ARG A C 1
ATOM 689 O O . ARG A 1 85 ? -18.317 3.179 -0.143 1.00 92.94 85 ARG A O 1
ATOM 696 N N . PRO A 1 86 ? -20.442 2.598 -0.619 1.00 88.06 86 PRO A N 1
ATOM 697 C CA . PRO A 1 86 ? -20.225 2.576 -2.061 1.00 88.06 86 PRO A CA 1
ATOM 698 C C . PRO A 1 86 ? -19.766 3.957 -2.544 1.00 88.06 86 PRO A C 1
ATOM 700 O O . PRO A 1 86 ? -20.333 4.975 -2.141 1.00 88.06 86 PRO A O 1
ATOM 703 N N . ASP A 1 87 ? -18.709 3.976 -3.358 1.00 85.62 87 ASP A N 1
ATOM 704 C CA . ASP A 1 87 ? -18.100 5.173 -3.963 1.00 85.62 87 ASP A CA 1
ATOM 705 C C . ASP A 1 87 ? -17.658 6.271 -2.972 1.00 85.62 87 ASP A C 1
ATOM 707 O O . ASP A 1 87 ? -17.391 7.412 -3.359 1.00 85.62 87 ASP A O 1
ATOM 711 N N . GLY A 1 88 ? -17.566 5.941 -1.681 1.00 90.44 88 GLY A N 1
ATOM 712 C CA . GLY A 1 88 ? -17.239 6.869 -0.607 1.00 90.44 88 GLY A CA 1
ATOM 713 C C . GLY A 1 88 ? -15.993 6.460 0.168 1.00 90.44 88 GLY A C 1
ATOM 714 O O . GLY A 1 88 ? -15.563 5.311 0.154 1.00 90.44 88 GLY A O 1
ATOM 715 N N . GLN A 1 89 ? -15.427 7.411 0.913 1.00 93.06 89 GLN A N 1
ATOM 716 C CA . GLN A 1 89 ? -14.355 7.095 1.852 1.00 93.06 89 GLN A CA 1
ATOM 717 C C . GLN A 1 89 ? -14.910 6.289 3.029 1.00 93.06 89 GLN A C 1
ATOM 719 O O . GLN A 1 89 ? -15.750 6.755 3.804 1.00 93.06 89 GLN A O 1
ATOM 724 N N . CYS A 1 90 ? -14.407 5.072 3.179 1.00 95.25 90 CYS A N 1
ATOM 725 C CA . CYS A 1 90 ? -14.697 4.207 4.305 1.00 95.25 90 CYS A CA 1
ATOM 726 C C . CYS A 1 90 ? -13.666 4.459 5.406 1.00 95.25 90 CYS A C 1
ATOM 728 O O . CYS A 1 90 ? -12.543 3.960 5.343 1.00 95.25 90 CYS A O 1
ATOM 730 N N . HIS A 1 91 ? -14.024 5.277 6.396 1.00 94.81 91 HIS A N 1
ATOM 731 C CA . HIS A 1 91 ? -13.163 5.548 7.547 1.00 94.81 91 HIS A CA 1
ATOM 732 C C . HIS A 1 91 ? -13.149 4.358 8.509 1.00 94.81 91 HIS A C 1
ATOM 734 O O . HIS A 1 91 ? -14.198 3.919 8.979 1.00 94.81 91 HIS A O 1
ATOM 740 N N . VAL A 1 9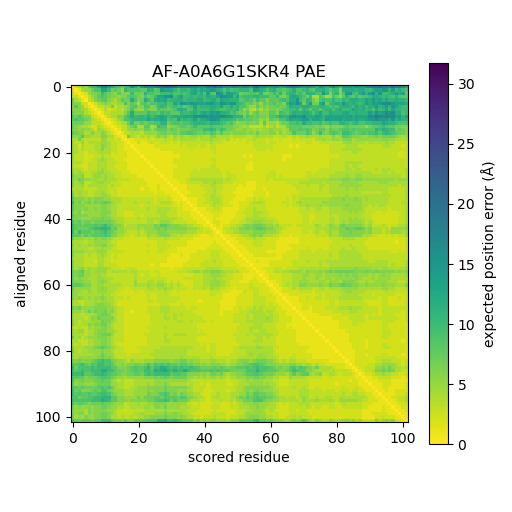2 ? -11.951 3.870 8.823 1.00 93.00 92 VAL A N 1
ATOM 741 C CA . VAL A 1 92 ? -11.716 2.707 9.683 1.00 93.00 92 VAL A CA 1
ATOM 742 C C . VAL A 1 92 ? -10.722 3.090 10.776 1.00 93.00 92 VAL A C 1
ATOM 744 O O . VAL A 1 92 ? -9.810 3.893 10.561 1.00 93.00 92 VAL A O 1
ATOM 747 N N . SER A 1 93 ? -10.900 2.506 11.959 1.00 92.06 93 SER A N 1
ATOM 748 C CA . SER A 1 93 ? -9.947 2.598 13.061 1.00 92.06 93 SER A CA 1
ATOM 749 C C . SER A 1 93 ? -9.468 1.201 13.429 1.00 92.06 93 SER A C 1
ATOM 751 O O . SER A 1 93 ? -10.288 0.322 13.691 1.00 92.06 93 SER A O 1
ATOM 753 N N . ALA A 1 94 ? -8.155 0.991 13.454 1.00 89.44 94 ALA A N 1
ATOM 754 C CA . ALA A 1 94 ? -7.544 -0.244 13.938 1.00 89.44 94 ALA A CA 1
ATOM 755 C C . ALA A 1 94 ? -6.486 0.105 14.984 1.00 89.44 94 ALA A C 1
ATOM 757 O O . ALA A 1 94 ? -5.604 0.922 14.725 1.00 89.44 94 ALA A O 1
ATOM 758 N N . HIS A 1 95 ? -6.593 -0.482 16.180 1.00 88.94 95 HIS A N 1
ATOM 759 C CA . HIS A 1 95 ? -5.690 -0.209 17.307 1.00 88.94 95 HIS A CA 1
ATOM 760 C C . HIS A 1 95 ? -5.502 1.298 17.602 1.00 88.94 95 HIS A C 1
ATOM 762 O O . HIS A 1 95 ? -4.401 1.758 17.891 1.00 88.94 95 HIS A O 1
ATOM 768 N N . GLY A 1 96 ? -6.581 2.086 17.498 1.00 90.06 96 GLY A N 1
ATOM 769 C CA . GLY A 1 96 ? -6.561 3.538 17.729 1.00 90.06 96 GLY A CA 1
ATOM 770 C C . GLY A 1 96 ? -5.972 4.370 16.584 1.00 90.06 96 GLY A C 1
ATOM 771 O O . GLY A 1 96 ? -5.928 5.597 16.680 1.00 90.06 96 GLY A O 1
ATOM 772 N N . VAL A 1 97 ? -5.546 3.737 15.487 1.00 92.94 97 VAL A N 1
ATOM 773 C CA . VAL A 1 97 ? -5.046 4.413 14.286 1.00 92.94 97 VAL A CA 1
ATOM 774 C C . VAL A 1 97 ? -6.167 4.541 13.267 1.00 92.94 97 VAL A C 1
ATOM 776 O O . VAL A 1 97 ? -6.736 3.548 12.820 1.00 92.94 97 VAL A O 1
ATOM 779 N N . ASN A 1 98 ? -6.450 5.780 12.870 1.00 93.81 98 ASN A N 1
ATOM 780 C CA . ASN A 1 98 ? -7.481 6.089 11.887 1.00 93.81 98 ASN A CA 1
ATOM 781 C C . ASN A 1 98 ? -6.894 6.157 10.473 1.00 93.81 98 ASN A C 1
ATOM 783 O O . ASN A 1 98 ? -5.881 6.823 10.235 1.00 93.81 98 ASN A O 1
ATOM 787 N N . PHE A 1 99 ? -7.566 5.509 9.530 1.00 93.25 99 PHE A N 1
ATOM 788 C CA . PHE A 1 99 ? -7.273 5.560 8.100 1.00 93.25 99 PHE A CA 1
ATOM 789 C C . PHE A 1 99 ? -8.576 5.454 7.297 1.00 93.25 99 PHE A C 1
ATOM 791 O O . PHE A 1 99 ? -9.663 5.355 7.867 1.00 93.25 99 PHE A O 1
ATOM 798 N N . TYR A 1 100 ? -8.486 5.537 5.972 1.00 93.62 100 TYR A N 1
ATOM 799 C CA . TYR A 1 100 ? -9.634 5.322 5.098 1.00 93.62 100 TYR A CA 1
ATOM 800 C C . TYR A 1 100 ? -9.280 4.381 3.950 1.00 93.62 100 TYR A C 1
ATOM 802 O O . TYR A 1 100 ? -8.118 4.292 3.546 1.00 93.62 100 TYR A O 1
ATOM 810 N N . ILE A 1 101 ? -10.301 3.700 3.446 1.00 91.06 101 ILE A N 1
ATOM 811 C CA . ILE A 1 101 ? -10.280 2.879 2.235 1.00 91.06 101 ILE A CA 1
ATOM 812 C C . ILE A 1 101 ? -11.186 3.565 1.206 1.00 91.06 101 ILE A C 1
ATOM 814 O O . ILE A 1 101 ? -12.238 4.091 1.580 1.00 91.06 101 ILE A O 1
ATOM 818 N N . GLN A 1 102 ? -10.754 3.598 -0.055 1.00 81.81 102 GLN A N 1
ATOM 819 C CA . GLN A 1 102 ? -11.474 4.173 -1.192 1.00 81.81 102 GLN A CA 1
ATOM 820 C C . GLN A 1 102 ? -11.238 3.314 -2.431 1.00 81.81 102 GLN A C 1
ATOM 822 O O . GLN A 1 102 ? -10.089 2.840 -2.579 1.00 81.81 102 GLN A O 1
#

Secondary structure (DSSP, 8-state):
-TTTS-EEETTEEE---BHHHHHHHHHTT-EEEEEEEEEEE-GGG-EEEEEEEEETTEEEEEEEEEES--HHHHHHHHHHHHHHSTTS-EEEEETTEEEEE-

pLDDT: mean 90.33, std 7.82, range [58.09, 96.56]

Radius of gyration: 13.61 Å; Cα contacts (8 Å, |Δi|>4): 178; chains: 1; bounding box: 34×21×38 Å

Organism: NCBI:txid561515

Sequence (102 aa):
EHVFLGELKRGDVSGLHSWLYYNREEEAGRMDYKGWIKKLPLGESGTLLKVRFEWLDSKKPVNSLFVGASPELEMSLYTLCFLSRPDGQCHVSAHGVNFYIQ